Protein AF-A0A6N4PT56-F1 (afdb_monomer_lite)

Organism: NCBI:txid2484968

Foldseek 3Di:
DDDDDPVVVVVVVVVCVVCVCVPPDAAADDPAAKEWAFPDDDQQQKWKAKFDPPDPFDDTFGDPPIPIHGGDPDKAFPVVVVPDDDPDQAKIKIFMAGNVRGTTWTWTDDPPDAIWTWGIWIQGSVRWIWTWIAHPPPRDIGIHGYDSRSYID

Structure (mmCIF, N/CA/C/O backbone):
data_AF-A0A6N4PT56-F1
#
_entry.id   AF-A0A6N4PT56-F1
#
loop_
_atom_site.group_PDB
_atom_site.id
_atom_site.type_symbol
_atom_site.label_atom_id
_atom_site.label_alt_id
_atom_site.label_comp_id
_atom_site.label_asym_id
_atom_site.label_entity_id
_atom_site.label_seq_id
_atom_site.pdbx_PDB_ins_code
_atom_site.Cartn_x
_atom_site.Cartn_y
_atom_site.Cartn_z
_atom_site.occupancy
_atom_site.B_iso_or_equiv
_atom_site.auth_seq_id
_atom_site.auth_comp_id
_atom_site.auth_asym_id
_atom_site.auth_atom_id
_atom_site.pdbx_PDB_model_num
ATOM 1 N N . MET A 1 1 ? 10.675 60.189 3.184 1.00 45.19 1 MET A N 1
ATOM 2 C CA . MET A 1 1 ? 10.847 58.774 2.781 1.00 45.19 1 MET A CA 1
ATOM 3 C C . MET A 1 1 ? 11.187 57.973 4.030 1.00 45.19 1 MET A C 1
ATOM 5 O O . MET A 1 1 ? 12.183 58.285 4.666 1.00 45.19 1 MET A O 1
ATOM 9 N N . LYS A 1 2 ? 10.318 57.052 4.469 1.00 49.38 2 LYS A N 1
ATOM 10 C CA . LYS A 1 2 ? 10.543 56.269 5.697 1.00 49.38 2 LYS A CA 1
ATOM 11 C C . LYS A 1 2 ? 11.514 55.129 5.385 1.00 49.38 2 LYS A C 1
ATOM 13 O O . LYS A 1 2 ? 11.195 54.260 4.583 1.00 49.38 2 LYS A O 1
ATOM 18 N N . SER A 1 3 ? 12.698 55.185 5.992 1.00 54.03 3 SER A N 1
ATOM 19 C CA . SER A 1 3 ? 13.707 54.128 5.930 1.00 54.03 3 SER A CA 1
ATOM 20 C C . SER A 1 3 ? 13.177 52.908 6.683 1.00 54.03 3 SER A C 1
ATOM 22 O O . SER A 1 3 ? 13.016 52.952 7.903 1.00 54.03 3 SER A O 1
ATOM 24 N N . PHE A 1 4 ? 12.827 51.844 5.962 1.00 56.78 4 PHE A N 1
ATOM 25 C CA . PHE A 1 4 ? 12.557 50.557 6.591 1.00 56.78 4 PHE A CA 1
ATOM 26 C C . PHE A 1 4 ? 13.889 49.996 7.097 1.00 56.78 4 PHE A C 1
ATOM 28 O O . PHE A 1 4 ? 14.817 49.784 6.320 1.00 56.78 4 PHE A O 1
ATOM 35 N N . SER A 1 5 ? 13.997 49.800 8.413 1.00 71.81 5 SER A N 1
ATOM 36 C CA . SER A 1 5 ? 15.199 49.259 9.051 1.00 71.81 5 SER A CA 1
ATOM 37 C C . SER A 1 5 ? 15.477 47.844 8.536 1.00 71.81 5 SER A C 1
ATOM 39 O O . SER A 1 5 ? 14.598 46.983 8.615 1.00 71.81 5 SER A O 1
ATOM 41 N N . LEU A 1 6 ? 16.695 47.591 8.041 1.00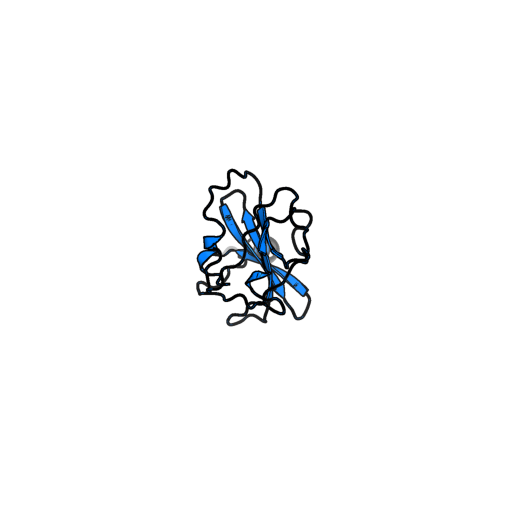 70.88 6 LEU A N 1
ATOM 42 C CA . LEU A 1 6 ? 17.149 46.272 7.573 1.00 70.88 6 LEU A CA 1
ATOM 43 C C . LEU A 1 6 ? 16.865 45.154 8.594 1.00 70.88 6 LEU A C 1
ATOM 45 O O . LEU A 1 6 ? 16.571 44.023 8.210 1.00 70.88 6 LEU A O 1
ATOM 49 N N . SER A 1 7 ? 16.890 45.477 9.891 1.00 72.38 7 SER A N 1
ATOM 50 C CA . SER A 1 7 ? 16.592 44.534 10.973 1.00 72.38 7 SER A CA 1
ATOM 51 C C . SER A 1 7 ? 15.162 43.994 10.922 1.00 72.38 7 SER A C 1
ATOM 53 O O . SER A 1 7 ? 14.935 42.840 11.271 1.00 72.38 7 SER A O 1
ATOM 55 N N . PHE A 1 8 ? 14.194 44.787 10.455 1.00 76.44 8 PHE A N 1
ATOM 56 C CA . PHE A 1 8 ? 12.808 44.335 10.319 1.00 76.44 8 PHE A CA 1
ATOM 57 C C . PHE A 1 8 ? 12.670 43.293 9.201 1.00 76.44 8 PHE A C 1
ATOM 59 O O . PHE A 1 8 ? 12.007 42.276 9.384 1.00 76.44 8 PHE A O 1
ATOM 66 N N . ILE A 1 9 ? 13.363 43.499 8.075 1.00 78.38 9 ILE A N 1
ATOM 67 C CA . ILE A 1 9 ? 13.376 42.554 6.948 1.00 78.38 9 ILE A CA 1
ATOM 68 C C . ILE A 1 9 ? 14.002 41.222 7.379 1.00 78.38 9 ILE A C 1
ATOM 70 O O . ILE A 1 9 ? 13.460 40.162 7.080 1.00 78.38 9 ILE A O 1
ATOM 74 N N . PHE A 1 10 ? 15.100 41.266 8.139 1.00 79.38 10 PHE A N 1
ATOM 75 C CA . PHE A 1 10 ? 15.775 40.065 8.634 1.00 79.38 10 PHE A CA 1
ATOM 76 C C . PHE A 1 10 ? 14.883 39.222 9.560 1.00 79.38 10 PHE A C 1
ATOM 78 O O . PHE A 1 10 ? 14.804 38.003 9.406 1.00 79.38 10 PHE A O 1
ATOM 85 N N . VAL A 1 11 ? 14.153 39.868 10.475 1.00 81.50 11 VAL A N 1
ATOM 86 C CA . VAL A 1 11 ? 13.214 39.186 11.380 1.00 81.50 11 VAL A CA 1
ATOM 87 C C . VAL A 1 11 ? 12.040 38.579 10.608 1.00 81.50 11 VAL A C 1
ATOM 89 O O . VAL A 1 11 ? 11.677 37.432 10.859 1.00 81.50 11 VAL A O 1
ATOM 92 N N . VAL A 1 12 ? 11.486 39.295 9.626 1.00 81.12 12 VAL A N 1
ATOM 93 C CA . VAL A 1 12 ? 10.408 38.769 8.773 1.00 81.12 12 VAL A CA 1
ATOM 94 C C . VAL A 1 12 ? 10.884 37.562 7.959 1.00 81.12 12 VAL A C 1
ATOM 96 O O . VAL A 1 12 ? 10.177 36.561 7.905 1.00 81.12 12 VAL A O 1
ATOM 99 N N . CYS A 1 13 ? 12.094 37.596 7.393 1.00 80.44 13 CYS A N 1
ATOM 100 C CA . CYS A 1 13 ? 12.661 36.458 6.663 1.00 80.44 13 CYS A CA 1
ATOM 101 C C . CYS A 1 13 ? 12.893 35.233 7.559 1.00 80.44 13 CYS A C 1
ATOM 103 O O . CYS A 1 13 ? 12.587 34.120 7.138 1.00 80.44 13 CYS A O 1
ATOM 105 N N . LEU A 1 14 ? 13.380 35.420 8.791 1.00 79.62 14 LEU A N 1
ATOM 106 C CA . LEU A 1 14 ? 13.544 34.336 9.771 1.00 79.62 14 LEU A CA 1
ATOM 107 C C . LEU A 1 14 ? 12.207 33.696 10.153 1.00 79.62 14 LEU A C 1
ATOM 109 O O . LEU A 1 14 ? 12.096 32.473 10.225 1.00 79.62 14 LEU A O 1
ATOM 113 N N . ILE A 1 15 ? 11.182 34.523 10.361 1.00 76.38 15 ILE A N 1
ATOM 114 C CA . ILE A 1 15 ? 9.828 34.059 10.663 1.00 76.38 15 ILE A CA 1
ATOM 115 C C . ILE A 1 15 ? 9.258 33.299 9.456 1.00 76.38 15 ILE A C 1
ATOM 117 O O . ILE A 1 15 ? 8.789 32.178 9.616 1.00 76.38 15 ILE A O 1
ATOM 121 N N . LEU A 1 16 ? 9.375 33.833 8.237 1.00 70.56 16 LEU A N 1
ATOM 122 C CA . LEU A 1 16 ? 8.905 33.160 7.020 1.00 70.56 16 LEU A CA 1
ATOM 123 C C . LEU A 1 16 ? 9.628 31.826 6.767 1.00 70.56 16 LEU A C 1
ATOM 125 O O . LEU A 1 16 ? 8.967 30.843 6.444 1.00 70.56 16 LEU A O 1
ATOM 129 N N . PHE A 1 17 ? 10.946 31.746 6.983 1.00 69.50 17 PHE A N 1
ATOM 130 C CA . PHE A 1 17 ? 11.694 30.484 6.878 1.00 69.50 17 PHE A CA 1
ATOM 131 C C . PHE A 1 17 ? 11.239 29.439 7.902 1.00 69.50 17 PHE A C 1
ATOM 133 O O . PHE A 1 17 ? 11.218 28.249 7.597 1.00 69.50 17 PHE A O 1
ATOM 140 N N . SER A 1 18 ? 10.848 29.883 9.098 1.00 63.78 18 SER A N 1
ATOM 141 C CA . SER A 1 18 ? 10.367 29.011 10.171 1.00 63.78 18 SER A CA 1
ATOM 142 C C . SER A 1 18 ? 8.945 28.482 9.921 1.00 63.78 18 SER A C 1
ATOM 144 O O . SER A 1 18 ? 8.642 27.346 10.282 1.00 63.78 18 SER A O 1
ATOM 146 N N . ILE A 1 19 ? 8.074 29.258 9.256 1.00 62.00 19 ILE A N 1
ATOM 147 C CA . ILE A 1 19 ? 6.671 28.868 9.000 1.00 62.00 19 ILE A CA 1
ATOM 148 C C . ILE A 1 19 ? 6.480 28.186 7.630 1.00 62.00 19 ILE A C 1
ATOM 150 O O . ILE A 1 19 ? 5.560 27.388 7.464 1.00 62.00 19 ILE A O 1
ATOM 154 N N . CYS A 1 20 ? 7.354 28.428 6.646 1.00 55.50 20 CYS A N 1
ATOM 155 C CA . CYS A 1 20 ? 7.299 27.774 5.331 1.00 55.50 20 CYS A CA 1
ATOM 156 C C . CYS A 1 20 ? 7.186 26.233 5.352 1.00 55.50 20 CYS A C 1
ATOM 158 O O . CYS A 1 20 ? 6.423 25.713 4.535 1.00 55.50 20 CYS A O 1
ATOM 160 N N . PRO A 1 21 ? 7.841 25.465 6.252 1.00 56.09 21 PRO A N 1
ATOM 161 C CA . PRO A 1 21 ? 7.666 24.011 6.264 1.00 56.09 21 PRO A CA 1
ATOM 162 C C . PRO A 1 21 ? 6.270 23.560 6.726 1.00 56.09 21 PRO A C 1
ATOM 164 O O . PRO A 1 21 ? 5.903 22.413 6.489 1.00 56.09 21 PRO A O 1
ATOM 167 N N . VAL A 1 22 ? 5.461 24.439 7.333 1.00 52.50 22 VAL A N 1
ATOM 168 C CA . VAL A 1 22 ? 4.087 24.115 7.764 1.00 52.50 22 VAL A CA 1
ATOM 169 C C . VAL A 1 22 ? 3.131 23.995 6.565 1.00 52.50 22 VAL A C 1
ATOM 171 O O . VAL A 1 22 ? 2.100 23.333 6.656 1.00 52.50 22 VAL A O 1
ATOM 174 N N . PHE A 1 23 ? 3.504 24.546 5.405 1.00 46.44 23 PHE A N 1
ATOM 175 C CA . PHE A 1 23 ? 2.810 24.353 4.127 1.00 46.44 23 PHE A CA 1
ATOM 176 C C . PHE A 1 23 ? 3.373 23.173 3.325 1.00 46.44 23 PHE A C 1
ATOM 178 O O . PHE A 1 23 ? 3.346 23.192 2.093 1.00 46.44 23 PHE A O 1
ATOM 185 N N . SER A 1 24 ? 3.907 22.142 3.991 1.00 48.00 24 SER A N 1
ATOM 186 C CA . SER A 1 24 ? 4.314 20.920 3.302 1.00 48.00 24 SER A CA 1
ATOM 187 C C . SER A 1 24 ? 3.116 20.367 2.528 1.00 48.00 24 SER A C 1
ATOM 189 O O . SER A 1 24 ? 2.129 19.925 3.124 1.00 48.00 24 SER A O 1
ATOM 191 N N . ASN A 1 25 ? 3.185 20.407 1.198 1.00 50.84 25 ASN A N 1
ATOM 192 C CA . ASN A 1 25 ? 2.219 19.717 0.362 1.00 50.84 25 ASN A CA 1
ATOM 193 C C . ASN A 1 25 ? 2.253 18.244 0.769 1.00 50.84 25 ASN A C 1
ATOM 195 O O . ASN A 1 25 ? 3.310 17.611 0.726 1.00 50.84 25 ASN A O 1
ATOM 199 N N . PHE A 1 26 ? 1.113 17.707 1.207 1.00 66.56 26 PHE A N 1
ATOM 200 C CA . PHE A 1 26 ? 0.971 16.264 1.356 1.00 66.56 26 PHE A CA 1
ATOM 201 C C . PHE A 1 26 ? 1.384 15.633 0.033 1.00 66.56 26 PHE A C 1
ATOM 203 O O . PHE A 1 26 ? 0.950 16.094 -1.023 1.00 66.56 26 PHE A O 1
ATOM 210 N N . LEU A 1 27 ? 2.227 14.606 0.082 1.00 88.25 27 LEU A N 1
ATOM 211 C CA . LEU A 1 27 ? 2.583 13.882 -1.125 1.00 88.25 27 LEU A CA 1
ATOM 212 C C . LEU A 1 27 ? 1.294 13.308 -1.725 1.00 88.25 27 LEU A C 1
ATOM 214 O O . LEU A 1 27 ? 0.480 12.713 -1.016 1.00 88.25 27 LEU A O 1
ATOM 218 N N . VAL A 1 28 ? 1.076 13.537 -3.016 1.00 92.50 28 VAL A N 1
ATOM 219 C CA . VAL A 1 28 ? -0.083 13.027 -3.754 1.00 92.50 28 VAL A CA 1
ATOM 220 C C . VAL A 1 28 ? 0.442 12.180 -4.897 1.00 92.50 28 VAL A C 1
ATOM 222 O O . VAL A 1 28 ? 1.417 12.547 -5.552 1.00 92.50 28 VAL A O 1
ATOM 225 N N . THR A 1 29 ? -0.158 11.015 -5.102 1.00 94.06 29 THR A N 1
ATOM 226 C CA . THR A 1 29 ? 0.164 10.178 -6.263 1.00 94.06 29 THR A CA 1
ATOM 227 C C . THR A 1 29 ? -0.279 10.851 -7.560 1.00 94.06 29 THR A C 1
ATOM 229 O O . THR A 1 29 ? -1.270 11.585 -7.536 1.00 94.06 29 THR A O 1
ATOM 232 N N . PRO A 1 30 ? 0.374 10.574 -8.699 1.00 93.88 30 PRO A N 1
ATOM 233 C CA . PRO A 1 30 ? -0.067 11.099 -9.988 1.00 93.88 30 PRO A CA 1
ATOM 234 C C . PRO A 1 30 ? -1.500 10.656 -10.332 1.00 93.88 30 PRO A C 1
ATOM 236 O O . PRO A 1 30 ? -1.972 9.600 -9.901 1.00 93.88 30 PRO A O 1
ATOM 239 N N . GLU A 1 31 ? -2.194 11.460 -11.139 1.00 92.94 31 GLU A N 1
ATOM 240 C CA . GLU A 1 31 ? -3.552 11.166 -11.617 1.00 92.94 31 GLU A CA 1
ATOM 241 C C . GLU A 1 31 ? -3.540 10.220 -12.832 1.00 92.94 31 GLU A C 1
ATOM 243 O O . GLU A 1 31 ? -4.079 10.526 -13.889 1.00 92.94 31 GLU A O 1
ATOM 248 N N . GLN A 1 32 ? -2.907 9.059 -12.677 1.00 94.19 32 GLN A N 1
ATOM 249 C CA . GLN A 1 32 ? -2.827 8.004 -13.690 1.00 94.19 32 GLN A CA 1
ATOM 250 C C . GLN A 1 32 ? -2.994 6.627 -13.045 1.00 94.19 32 GLN A C 1
ATOM 252 O O . GLN A 1 32 ? -2.896 6.510 -11.823 1.00 94.19 32 GLN A O 1
ATOM 257 N N . ASN A 1 33 ? -3.169 5.587 -13.861 1.00 96.38 33 ASN A N 1
ATOM 258 C CA . ASN A 1 33 ? -3.177 4.214 -13.365 1.00 96.38 33 ASN A CA 1
ATOM 259 C C . ASN A 1 33 ? -1.772 3.801 -12.902 1.00 96.38 33 ASN A C 1
ATOM 261 O O . ASN A 1 33 ? -0.791 3.929 -13.636 1.00 96.38 33 ASN A O 1
ATOM 265 N N . LEU A 1 34 ? -1.690 3.302 -11.673 1.00 97.00 34 LEU A N 1
ATOM 266 C CA . LEU A 1 34 ? -0.490 2.818 -11.010 1.00 97.00 34 LEU A CA 1
ATOM 267 C C . LEU A 1 34 ? -0.620 1.315 -10.818 1.00 97.00 34 LEU A C 1
ATOM 269 O O . LEU A 1 34 ? -1.461 0.846 -10.054 1.00 97.00 34 LEU A O 1
ATOM 273 N N . ARG A 1 35 ? 0.217 0.559 -11.523 1.00 96.38 35 ARG A N 1
ATOM 274 C CA . ARG A 1 35 ? 0.193 -0.899 -11.476 1.00 96.38 35 ARG A CA 1
ATOM 275 C C . ARG A 1 35 ? 1.084 -1.415 -10.355 1.00 96.38 35 ARG A C 1
ATOM 277 O O . ARG A 1 35 ? 2.258 -1.058 -10.272 1.00 96.38 35 ARG A O 1
ATOM 284 N N . LEU A 1 36 ? 0.516 -2.267 -9.516 1.00 96.25 36 LEU A N 1
ATOM 285 C CA . LEU A 1 36 ? 1.226 -3.023 -8.503 1.00 96.25 36 LEU A CA 1
ATOM 286 C C . LEU A 1 36 ? 1.737 -4.331 -9.105 1.00 96.25 36 LEU A C 1
ATOM 288 O O . LEU A 1 36 ? 0.975 -5.172 -9.573 1.00 96.25 36 LEU A O 1
ATOM 292 N N . GLU A 1 37 ? 3.047 -4.514 -9.067 1.00 94.12 37 GLU A N 1
ATOM 293 C CA . GLU A 1 37 ? 3.707 -5.719 -9.549 1.00 94.12 37 GLU A CA 1
ATOM 294 C C . GLU A 1 37 ? 3.945 -6.680 -8.386 1.00 94.12 37 GLU A C 1
ATOM 296 O O . GLU A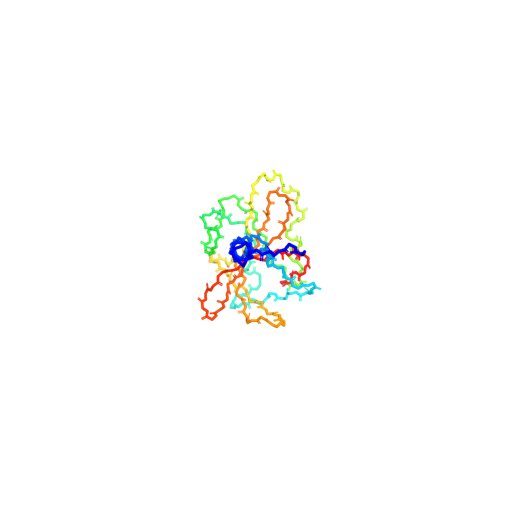 1 37 ? 4.667 -6.380 -7.431 1.00 94.12 37 GLU A O 1
ATOM 301 N N . LEU A 1 38 ? 3.323 -7.853 -8.462 1.00 90.25 38 LEU A N 1
ATOM 302 C CA . LEU A 1 38 ? 3.498 -8.927 -7.493 1.00 90.25 38 LEU A CA 1
ATOM 303 C C . LEU A 1 38 ? 4.802 -9.679 -7.758 1.00 90.25 38 LEU A C 1
ATOM 305 O O . LEU A 1 38 ? 5.113 -10.022 -8.896 1.00 90.25 38 LEU A O 1
ATOM 309 N N . VAL A 1 39 ? 5.547 -9.984 -6.694 1.00 78.00 39 VAL A N 1
ATOM 310 C CA . VAL A 1 39 ? 6.800 -10.742 -6.780 1.00 78.00 39 VAL A CA 1
ATOM 311 C C . VAL A 1 39 ? 6.660 -12.053 -6.008 1.00 78.00 39 VAL A C 1
ATOM 313 O O . VAL A 1 39 ? 6.403 -12.048 -4.806 1.00 78.00 39 VAL A O 1
ATOM 316 N N . GLY A 1 40 ? 6.878 -13.178 -6.692 1.00 71.00 40 GLY A N 1
ATOM 317 C CA . GLY A 1 40 ? 7.156 -14.486 -6.085 1.00 71.00 40 GLY A CA 1
ATOM 318 C C . GLY A 1 40 ? 5.961 -15.411 -5.818 1.00 71.00 40 GLY A C 1
ATOM 319 O O . GLY A 1 40 ? 6.125 -16.617 -5.976 1.00 71.00 40 GLY A O 1
ATOM 320 N N . SER A 1 41 ? 4.785 -14.894 -5.451 1.00 73.94 41 SER A N 1
ATOM 321 C CA . SER A 1 41 ? 3.610 -15.725 -5.116 1.00 73.94 41 SER A CA 1
ATOM 322 C C . SER A 1 41 ? 2.590 -15.792 -6.256 1.00 73.94 41 SER A C 1
ATOM 324 O O . SER A 1 41 ? 2.383 -14.807 -6.966 1.00 73.94 41 SER A O 1
ATOM 326 N N . ALA A 1 42 ? 1.927 -16.942 -6.412 1.00 80.44 42 ALA A N 1
ATOM 327 C CA . ALA A 1 42 ? 0.796 -17.091 -7.327 1.00 80.44 42 ALA A CA 1
ATOM 328 C C . ALA A 1 42 ? -0.404 -16.265 -6.824 1.00 80.44 42 ALA A C 1
ATOM 330 O O . ALA A 1 42 ? -0.657 -16.228 -5.619 1.00 80.44 42 ALA A O 1
ATOM 331 N N . ARG A 1 43 ? -1.108 -15.563 -7.727 1.00 85.50 43 ARG A N 1
ATOM 332 C CA . ARG A 1 43 ? -2.168 -14.589 -7.383 1.00 85.50 43 ARG A CA 1
ATOM 333 C C . ARG A 1 43 ? -3.273 -15.184 -6.503 1.00 85.50 43 ARG A C 1
ATOM 335 O O . ARG A 1 43 ? -3.699 -14.537 -5.554 1.00 85.50 43 ARG A O 1
ATOM 342 N N . ASP A 1 44 ? -3.664 -16.423 -6.776 1.00 83.69 44 ASP A N 1
ATOM 343 C CA . ASP A 1 44 ? -4.685 -17.195 -6.057 1.00 83.69 44 ASP A CA 1
ATOM 344 C C . ASP A 1 44 ? -4.326 -17.476 -4.585 1.00 83.69 44 ASP A C 1
ATOM 346 O O . ASP A 1 44 ? -5.194 -17.747 -3.755 1.00 83.69 44 ASP A O 1
ATOM 350 N N . GLN A 1 45 ? -3.045 -17.372 -4.230 1.00 87.06 45 GLN A N 1
ATOM 351 C CA . GLN A 1 45 ? -2.553 -17.554 -2.863 1.00 87.06 45 GLN A CA 1
ATOM 352 C C . GLN A 1 45 ? -2.400 -16.237 -2.101 1.00 87.06 45 GLN A C 1
ATOM 354 O O . GLN A 1 45 ? -2.055 -16.252 -0.916 1.00 87.06 45 GLN A O 1
ATOM 359 N N . ILE A 1 46 ? -2.634 -15.105 -2.766 1.00 92.38 46 ILE A N 1
ATOM 360 C CA . ILE A 1 46 ? -2.476 -13.777 -2.191 1.00 92.38 46 ILE A CA 1
ATOM 361 C C . ILE A 1 46 ? -3.830 -13.272 -1.724 1.00 92.38 46 ILE A C 1
ATOM 363 O O . ILE A 1 46 ? -4.858 -13.416 -2.388 1.00 92.38 46 ILE A O 1
ATOM 367 N N . ARG A 1 47 ? -3.819 -12.657 -0.548 1.00 92.69 47 ARG A N 1
ATOM 368 C CA . ARG A 1 47 ? -5.001 -12.087 0.081 1.00 92.69 47 ARG A CA 1
ATOM 369 C C . ARG A 1 47 ? -4.745 -10.635 0.419 1.00 92.69 47 ARG A C 1
ATOM 371 O O . ARG A 1 47 ? -3.671 -10.287 0.907 1.00 92.69 47 ARG A O 1
ATOM 378 N N . PHE A 1 48 ? -5.748 -9.804 0.202 1.00 94.00 48 PHE A N 1
ATOM 379 C CA . PHE A 1 48 ? -5.787 -8.439 0.682 1.00 94.00 48 PHE A CA 1
ATOM 380 C C . PHE A 1 48 ? -6.547 -8.411 2.007 1.00 94.00 48 PHE A C 1
ATOM 382 O O . PHE A 1 48 ? -7.728 -8.753 2.077 1.00 94.00 48 PHE A O 1
ATOM 389 N N . CYS A 1 49 ? -5.840 -8.082 3.083 1.00 93.06 49 CYS A N 1
ATOM 390 C CA . CYS A 1 49 ? -6.332 -8.254 4.443 1.00 93.06 49 CYS A CA 1
ATOM 391 C C . CYS A 1 49 ? -6.206 -6.961 5.235 1.00 93.06 49 CYS A C 1
ATOM 393 O O . CYS A 1 49 ? -5.203 -6.249 5.135 1.00 93.06 49 CYS A O 1
ATOM 395 N N . LYS A 1 50 ? -7.190 -6.718 6.102 1.00 91.81 50 LYS A N 1
ATOM 396 C CA . LYS A 1 50 ? -7.117 -5.676 7.123 1.00 91.81 50 LYS A CA 1
ATOM 397 C C . LYS A 1 50 ? -6.022 -6.001 8.151 1.00 91.81 50 LYS A C 1
ATOM 399 O O . LYS A 1 50 ? -5.909 -7.129 8.637 1.00 91.81 50 LYS A O 1
ATOM 404 N N . GLN A 1 51 ? -5.219 -5.000 8.491 1.00 89.62 51 GLN A N 1
ATOM 405 C CA . GLN A 1 51 ? -4.097 -5.110 9.419 1.00 89.62 51 GLN A CA 1
ATOM 406 C C . GLN A 1 51 ? -4.498 -4.703 10.838 1.00 89.62 51 GLN A C 1
ATOM 408 O O . GLN A 1 51 ? -5.373 -3.859 11.041 1.00 89.62 51 GLN A O 1
ATOM 413 N N . LYS A 1 52 ? -3.802 -5.255 11.836 1.00 84.06 52 LYS A N 1
ATOM 414 C CA . LYS A 1 52 ? -3.808 -4.705 13.194 1.00 84.06 52 LYS A CA 1
ATOM 415 C C . LYS A 1 52 ? -2.918 -3.451 13.209 1.00 84.06 52 LYS A C 1
ATOM 417 O O . LYS A 1 52 ? -1.739 -3.584 12.877 1.00 84.06 52 LYS A O 1
ATOM 422 N N . PRO A 1 53 ? -3.416 -2.267 13.602 1.00 76.12 53 PRO A N 1
ATOM 423 C CA . PRO A 1 53 ? -2.667 -1.011 13.505 1.00 76.12 53 PRO A CA 1
ATOM 424 C C . PRO A 1 53 ? -1.629 -0.882 14.637 1.00 76.12 53 PRO A C 1
ATOM 426 O O . PRO A 1 53 ? -1.757 -0.047 15.527 1.00 76.12 53 PRO A O 1
ATOM 429 N N . LEU A 1 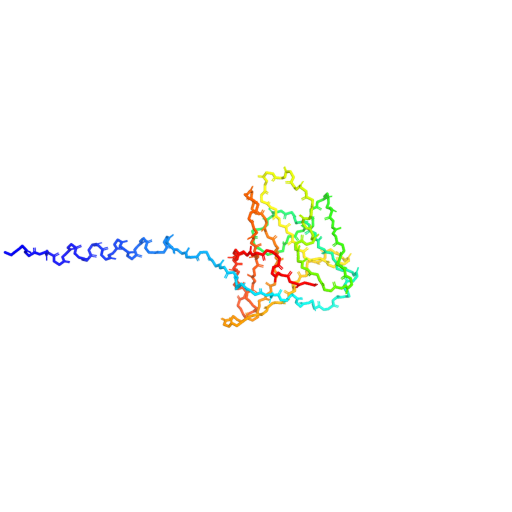54 ? -0.617 -1.757 14.653 1.00 81.06 54 LEU A N 1
ATOM 430 C CA . LEU A 1 54 ? 0.465 -1.727 15.646 1.00 81.06 54 LEU A CA 1
ATOM 431 C C . LEU A 1 54 ? 1.545 -0.711 15.270 1.00 81.06 54 LEU A C 1
ATOM 433 O O . LEU A 1 54 ? 2.047 0.010 16.128 1.00 81.06 54 LEU A O 1
ATOM 437 N N . GLN A 1 55 ? 1.913 -0.674 13.991 1.00 79.75 55 GLN A N 1
ATOM 438 C CA . GLN A 1 55 ? 2.891 0.251 13.438 1.00 79.75 55 GLN A CA 1
ATOM 439 C C . GLN A 1 55 ? 2.209 1.181 12.444 1.00 79.75 55 GLN A C 1
ATOM 441 O O . GLN A 1 55 ? 1.358 0.741 11.671 1.00 79.75 55 GLN A O 1
ATOM 446 N N . VAL A 1 56 ? 2.623 2.453 12.443 1.00 76.56 56 VAL A N 1
ATOM 447 C CA . VAL A 1 56 ? 2.206 3.393 11.399 1.00 76.56 56 VAL A CA 1
ATOM 448 C C . VAL A 1 56 ? 2.751 2.898 10.072 1.00 76.56 56 VAL A C 1
ATOM 450 O O . VAL A 1 56 ? 1.950 2.563 9.225 1.00 76.56 56 VAL A O 1
ATOM 453 N N . PHE A 1 57 ? 4.072 2.771 9.926 1.00 79.56 57 PHE A N 1
ATOM 454 C CA . PHE A 1 57 ? 4.719 2.205 8.741 1.00 79.56 57 PHE A CA 1
ATOM 455 C C . PHE A 1 57 ? 5.351 0.852 9.059 1.00 79.56 57 PHE A C 1
ATOM 457 O O . PHE A 1 57 ? 5.947 0.690 10.124 1.00 79.56 57 PHE A O 1
ATOM 464 N N . GLY A 1 58 ? 5.312 -0.077 8.103 1.00 77.75 58 GLY A N 1
ATOM 465 C CA . GLY A 1 58 ? 6.085 -1.314 8.163 1.00 77.75 58 GLY A CA 1
ATOM 466 C C . GLY A 1 58 ? 5.226 -2.572 8.167 1.00 77.75 58 GLY A C 1
ATOM 467 O O . GLY A 1 58 ? 4.261 -2.687 7.409 1.00 77.75 58 GLY A O 1
ATOM 468 N N . ARG A 1 59 ? 5.645 -3.556 8.969 1.00 84.81 59 ARG A N 1
ATOM 469 C CA . ARG A 1 59 ? 5.041 -4.890 8.983 1.00 84.81 59 ARG A CA 1
ATOM 470 C C . ARG A 1 59 ? 4.022 -5.003 10.095 1.00 84.81 59 ARG A C 1
ATOM 472 O O . ARG A 1 59 ? 4.390 -5.054 11.265 1.00 84.81 59 ARG A O 1
ATOM 479 N N . ASN A 1 60 ? 2.761 -5.140 9.716 1.00 88.00 60 ASN A N 1
ATOM 480 C CA . ASN A 1 60 ? 1.684 -5.408 10.655 1.00 88.00 60 ASN A CA 1
ATOM 481 C C . ASN A 1 60 ? 1.168 -6.840 10.472 1.00 88.00 60 ASN A C 1
ATOM 483 O O . ASN A 1 60 ? 1.238 -7.419 9.387 1.00 88.00 60 ASN A O 1
ATOM 487 N N . GLN A 1 61 ? 0.653 -7.430 11.548 1.00 87.38 61 GLN A N 1
ATOM 488 C CA . GLN A 1 61 ? -0.033 -8.721 11.482 1.00 87.38 61 GLN A CA 1
ATOM 489 C C . GLN A 1 61 ? -1.461 -8.536 10.955 1.00 87.38 61 GLN A C 1
ATOM 491 O O . GLN A 1 61 ? -2.057 -7.466 11.115 1.00 87.38 61 GLN A O 1
ATOM 496 N N . ILE A 1 62 ? -2.017 -9.595 10.364 1.00 89.81 62 ILE A N 1
ATOM 497 C CA . ILE A 1 62 ? -3.441 -9.664 10.017 1.00 89.81 62 ILE A CA 1
ATOM 498 C C . ILE A 1 62 ? -4.249 -9.523 11.316 1.00 89.81 62 ILE A C 1
ATOM 500 O O . ILE A 1 62 ? -3.899 -10.127 12.334 1.00 89.81 62 ILE A O 1
ATOM 504 N N . ALA A 1 63 ? -5.294 -8.692 11.321 1.00 84.25 63 ALA A N 1
ATOM 505 C CA . ALA A 1 63 ? -6.121 -8.542 12.516 1.00 84.25 63 ALA A CA 1
ATOM 506 C C . ALA A 1 63 ? -6.889 -9.853 12.859 1.00 84.25 63 ALA A C 1
ATOM 508 O O . ALA A 1 63 ? -7.098 -10.702 11.993 1.00 84.25 63 ALA A O 1
ATOM 509 N N . PRO A 1 64 ? -7.321 -10.059 14.118 1.00 70.19 64 PRO A N 1
ATOM 510 C CA . PRO A 1 64 ? -7.899 -11.339 14.557 1.00 70.19 64 PRO A CA 1
ATOM 511 C C . PRO A 1 64 ? -9.288 -11.679 13.983 1.00 70.19 64 PRO A C 1
ATOM 513 O O . PRO A 1 64 ? -9.726 -12.815 14.114 1.00 70.19 64 PRO A O 1
ATOM 516 N N . SER A 1 65 ? -9.994 -10.717 13.380 1.00 64.56 65 SER A N 1
ATOM 517 C CA . SER A 1 65 ? -11.398 -10.844 12.948 1.00 64.56 65 SER A CA 1
ATOM 518 C C . SER A 1 65 ? -11.598 -10.725 11.426 1.00 64.56 65 SER A C 1
ATOM 520 O O . SER A 1 65 ? -12.643 -10.263 10.980 1.00 64.56 65 SER A O 1
ATOM 522 N N . VAL A 1 66 ? -10.581 -11.029 10.614 1.00 65.88 66 VAL A N 1
ATOM 523 C CA . VAL A 1 66 ? -10.449 -10.408 9.282 1.00 65.88 66 VAL A CA 1
ATOM 524 C C . VAL A 1 66 ? -11.209 -11.106 8.153 1.00 65.88 66 VAL A C 1
ATOM 526 O O . VAL A 1 66 ? -10.915 -12.239 7.777 1.00 65.88 66 VAL A O 1
ATOM 529 N N . THR A 1 67 ? -12.083 -10.316 7.525 1.00 76.19 67 THR A N 1
ATOM 530 C CA . THR A 1 67 ? -12.462 -10.351 6.108 1.00 76.19 67 THR A CA 1
ATOM 531 C C . THR A 1 67 ? -11.225 -10.113 5.233 1.00 76.19 67 THR A C 1
ATOM 533 O O . THR A 1 67 ? -10.886 -8.990 4.862 1.00 76.19 67 THR A O 1
ATOM 536 N N . CYS A 1 68 ? -10.481 -11.180 4.951 1.00 88.44 68 CYS A N 1
ATOM 537 C CA . CYS A 1 68 ? -9.473 -11.183 3.894 1.00 88.44 68 CYS A CA 1
ATOM 538 C C . CYS A 1 68 ? -10.179 -11.464 2.570 1.00 88.44 68 CYS A C 1
ATOM 540 O O . CYS A 1 68 ? -10.989 -12.386 2.494 1.00 88.44 68 CYS A O 1
ATOM 542 N N . GLN A 1 69 ? -9.830 -10.723 1.527 1.00 91.00 69 GLN A N 1
ATOM 543 C CA . GLN A 1 69 ? -10.330 -10.971 0.178 1.00 91.00 69 GLN A CA 1
ATOM 544 C C . GLN A 1 69 ? -9.205 -11.568 -0.666 1.00 91.00 69 GLN A C 1
ATOM 546 O O . GLN A 1 69 ? -8.077 -11.076 -0.634 1.00 91.00 69 GLN A O 1
ATOM 551 N N . PHE A 1 70 ? -9.482 -12.657 -1.379 1.00 90.62 70 PHE A N 1
ATOM 552 C CA . PHE A 1 70 ? -8.524 -13.226 -2.325 1.00 90.62 70 PHE A CA 1
ATOM 553 C C . PHE A 1 70 ? -8.358 -12.294 -3.522 1.00 90.62 70 PHE A C 1
ATOM 555 O O . PHE A 1 70 ? -9.312 -11.627 -3.926 1.00 90.62 70 PHE A O 1
ATOM 562 N N . LEU A 1 71 ? -7.149 -12.242 -4.082 1.00 91.44 71 LEU A N 1
ATOM 563 C CA . LEU A 1 71 ? -6.926 -11.483 -5.307 1.00 91.44 71 LEU A CA 1
ATOM 564 C C . LEU A 1 71 ? -7.639 -12.175 -6.477 1.00 91.44 71 LEU A C 1
ATOM 566 O O . LEU A 1 71 ? -7.467 -13.385 -6.649 1.00 91.44 71 LEU A O 1
ATOM 570 N N . PRO A 1 72 ? -8.410 -11.435 -7.292 1.00 87.81 72 PRO A N 1
ATOM 571 C CA . PRO A 1 72 ? -8.968 -11.970 -8.526 1.00 87.81 72 PRO A CA 1
ATOM 572 C C . PRO A 1 72 ? -7.867 -12.426 -9.493 1.00 87.81 72 PRO A C 1
ATOM 574 O O . PRO A 1 72 ? -6.742 -11.925 -9.471 1.00 87.81 72 PRO A O 1
ATOM 577 N N . GLU A 1 73 ? -8.199 -13.365 -10.380 1.00 85.12 73 GLU A N 1
ATOM 578 C CA . GLU A 1 73 ? -7.274 -13.806 -11.435 1.00 85.12 73 GLU A CA 1
ATOM 579 C C . GLU A 1 73 ? -7.013 -12.708 -12.478 1.00 85.12 73 GLU A C 1
ATOM 581 O O . GLU A 1 73 ? -5.944 -12.660 -13.090 1.00 85.12 73 GLU A O 1
ATOM 586 N N . VAL A 1 74 ? -7.995 -11.825 -12.668 1.00 88.19 74 VAL A N 1
ATOM 587 C CA . VAL A 1 74 ? -7.931 -10.687 -13.585 1.00 88.19 74 VAL A CA 1
ATOM 588 C C . VAL A 1 74 ? -7.407 -9.444 -12.878 1.00 88.19 74 VAL A C 1
ATOM 590 O O . VAL A 1 74 ? -7.595 -9.276 -11.676 1.00 88.19 74 VAL A O 1
ATOM 593 N N . GLU A 1 75 ? -6.774 -8.560 -13.645 1.00 90.19 75 GLU A N 1
ATOM 594 C CA . GLU A 1 75 ? -6.347 -7.261 -13.132 1.00 90.19 75 GLU A CA 1
ATOM 595 C C . GLU A 1 75 ? -7.568 -6.423 -12.737 1.00 90.19 75 GLU A C 1
ATOM 597 O O . GLU A 1 75 ? -8.492 -6.239 -13.535 1.00 90.19 75 GLU A O 1
ATOM 602 N N . VAL A 1 76 ? -7.566 -5.919 -11.506 1.00 93.44 76 VAL A N 1
ATOM 603 C CA . VAL A 1 76 ? -8.651 -5.105 -10.948 1.00 93.44 76 VAL A CA 1
ATOM 604 C C . VAL A 1 76 ? -8.096 -3.862 -10.278 1.00 93.44 76 VAL A C 1
ATOM 606 O O . VAL A 1 76 ? -6.930 -3.802 -9.888 1.00 93.44 76 VAL A O 1
ATOM 609 N N . SER A 1 77 ? -8.950 -2.856 -10.124 1.00 94.81 77 SER A N 1
ATOM 610 C CA . SER A 1 77 ? -8.614 -1.714 -9.288 1.00 94.81 77 SER A CA 1
ATOM 611 C C . SER A 1 77 ? -8.817 -2.044 -7.807 1.00 94.81 77 SER A C 1
ATOM 613 O O . SER A 1 77 ? -9.667 -2.861 -7.440 1.00 94.81 77 SER A O 1
ATOM 615 N N . LEU A 1 78 ? -8.014 -1.427 -6.937 1.00 94.94 78 LEU A N 1
ATOM 616 C CA . LEU A 1 78 ? -8.070 -1.676 -5.498 1.00 94.94 78 LEU A CA 1
ATOM 617 C C . LEU A 1 78 ? -9.388 -1.230 -4.864 1.00 94.94 78 LEU A C 1
ATOM 619 O O . LEU A 1 78 ? -9.732 -1.727 -3.796 1.00 94.94 78 LEU A O 1
ATOM 623 N N . ASP A 1 79 ? -10.131 -0.319 -5.492 1.00 93.19 79 ASP A N 1
ATOM 624 C CA . ASP A 1 79 ? -11.449 0.113 -5.018 1.00 93.19 79 ASP A CA 1
ATOM 625 C C . ASP A 1 79 ? -12.452 -1.052 -4.888 1.00 93.19 79 ASP A C 1
ATOM 627 O O . ASP A 1 79 ? -13.296 -1.029 -3.990 1.00 93.19 79 ASP A O 1
ATOM 631 N N . HIS A 1 80 ? -12.293 -2.111 -5.691 1.00 91.62 80 HIS A N 1
ATOM 632 C CA . HIS A 1 80 ? -13.111 -3.324 -5.640 1.00 91.62 80 HIS A CA 1
ATOM 633 C C . HIS A 1 80 ? -13.101 -4.012 -4.265 1.00 91.62 80 HIS A C 1
ATOM 635 O O . HIS A 1 80 ? -14.087 -4.633 -3.878 1.00 91.62 80 HIS A O 1
ATOM 641 N N . PHE A 1 81 ? -12.031 -3.853 -3.483 1.00 90.69 81 PHE A N 1
ATOM 642 C CA . PHE A 1 81 ? -11.939 -4.444 -2.146 1.00 90.69 81 PHE A CA 1
ATOM 643 C C . PHE A 1 81 ? -12.664 -3.629 -1.060 1.00 90.69 81 PHE A C 1
ATOM 645 O O . PHE A 1 81 ? -12.726 -4.063 0.091 1.00 90.69 81 PHE A O 1
ATOM 652 N N . PHE A 1 82 ? -13.214 -2.455 -1.392 1.00 87.94 82 PHE A N 1
ATOM 653 C CA . PHE A 1 82 ? -13.807 -1.511 -0.435 1.00 87.94 82 PHE A CA 1
ATOM 654 C C . PHE A 1 82 ? -15.307 -1.263 -0.668 1.00 87.94 82 PHE A C 1
ATOM 656 O O . PHE A 1 82 ? -15.811 -0.201 -0.305 1.00 87.94 82 PHE A O 1
ATOM 663 N N . MET A 1 83 ? -16.026 -2.216 -1.272 1.00 72.56 83 MET A N 1
ATOM 664 C CA . MET A 1 83 ? -17.453 -2.053 -1.603 1.00 72.56 83 MET A CA 1
ATOM 665 C C . MET A 1 83 ? -18.393 -2.078 -0.385 1.00 72.56 83 MET A C 1
ATOM 667 O O . MET A 1 83 ? -19.543 -1.661 -0.497 1.00 72.56 83 MET A O 1
ATOM 671 N N . GLU A 1 84 ? -17.927 -2.545 0.773 1.00 66.75 84 GLU A N 1
ATOM 672 C CA . GLU A 1 84 ? -18.724 -2.580 2.002 1.00 66.75 84 GLU A CA 1
ATOM 673 C C . GLU A 1 84 ? -18.726 -1.220 2.723 1.00 66.75 84 GLU A C 1
ATOM 675 O O . GLU A 1 84 ? -17.692 -0.554 2.860 1.00 66.75 84 GLU A O 1
ATOM 680 N N . GLU A 1 85 ? -19.890 -0.818 3.248 1.00 61.16 85 GLU A N 1
ATOM 681 C CA . GLU A 1 85 ? -19.992 0.315 4.169 1.00 61.16 85 GLU A CA 1
ATOM 682 C C . GLU A 1 85 ? -19.264 -0.015 5.475 1.00 61.16 85 GLU A C 1
ATOM 684 O O . GLU A 1 85 ? -19.803 -0.628 6.394 1.00 61.16 85 GLU A O 1
ATOM 689 N N . LEU A 1 86 ? -18.003 0.401 5.568 1.00 63.38 86 LEU A N 1
ATOM 690 C CA . LEU A 1 86 ? -17.260 0.301 6.818 1.00 63.38 86 LEU A CA 1
ATOM 691 C C . LEU A 1 86 ? -17.868 1.287 7.823 1.00 63.38 86 LEU A C 1
ATOM 693 O O . LEU A 1 86 ? -17.691 2.499 7.702 1.00 63.38 86 LEU A O 1
ATOM 697 N N . THR A 1 87 ? -18.527 0.759 8.851 1.00 61.19 87 THR A N 1
ATOM 698 C CA . THR A 1 87 ? -19.064 1.504 10.006 1.00 61.19 87 THR A CA 1
ATOM 699 C C . THR A 1 87 ? -17.968 1.989 10.965 1.00 61.19 87 THR A C 1
ATOM 701 O O . THR A 1 87 ? -18.227 2.328 12.120 1.00 61.19 87 THR A O 1
ATOM 704 N N . GLU A 1 88 ? -16.713 1.949 10.528 1.00 63.06 88 GLU A N 1
ATOM 705 C CA . GLU A 1 88 ? -15.544 2.071 11.382 1.00 63.06 88 GLU A CA 1
ATOM 706 C C . GLU A 1 88 ? -15.195 3.541 11.611 1.00 63.06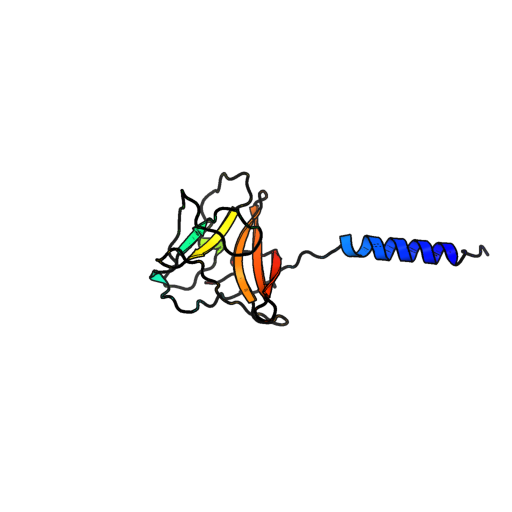 88 GLU A C 1
ATOM 708 O O . GLU A 1 88 ? -14.929 4.305 10.685 1.00 63.06 88 GLU A O 1
ATOM 713 N N . THR A 1 89 ? -15.167 3.937 12.881 1.00 66.25 89 THR A N 1
ATOM 714 C CA . THR A 1 89 ? -14.812 5.292 13.334 1.00 66.25 89 THR A CA 1
ATOM 715 C C . THR A 1 89 ? -13.297 5.499 13.456 1.00 66.25 89 THR A C 1
ATOM 717 O O . THR A 1 89 ? -12.831 6.554 13.906 1.00 66.25 89 THR A O 1
ATOM 720 N N . GLU A 1 90 ? -12.512 4.500 13.054 1.00 78.00 90 GLU A N 1
ATOM 721 C CA . GLU A 1 90 ? -11.063 4.440 13.209 1.00 78.00 90 GLU A CA 1
ATOM 722 C C . GLU A 1 90 ? -10.334 4.396 11.866 1.00 78.00 90 GLU A C 1
ATOM 724 O O . GLU A 1 90 ? -10.885 4.015 10.834 1.00 78.00 90 GLU A O 1
ATOM 729 N N . GLU A 1 91 ? -9.072 4.828 11.884 1.00 85.25 91 GLU A N 1
ATOM 730 C CA . GLU A 1 91 ? -8.197 4.645 10.733 1.00 85.25 91 GLU A CA 1
ATOM 731 C C . GLU A 1 91 ? -7.920 3.155 10.554 1.00 85.25 91 GLU A C 1
ATOM 733 O O . GLU A 1 91 ? -7.565 2.462 11.507 1.00 85.25 91 GLU A O 1
ATOM 738 N N . THR A 1 92 ? -8.061 2.680 9.323 1.00 88.75 92 THR A N 1
ATOM 739 C CA . THR A 1 92 ? -7.863 1.273 9.000 1.00 88.75 92 THR A CA 1
ATOM 740 C C . THR A 1 92 ? -6.801 1.118 7.929 1.00 88.75 92 THR A C 1
ATOM 742 O O . THR A 1 92 ? -6.671 1.960 7.040 1.00 88.75 92 THR A O 1
ATOM 745 N N . GLN A 1 93 ? -6.033 0.035 8.026 1.00 91.88 93 GLN A N 1
ATOM 746 C CA . GLN A 1 93 ? -4.975 -0.296 7.084 1.00 91.88 93 GLN A CA 1
ATOM 747 C C . GLN A 1 93 ? -5.208 -1.675 6.472 1.00 91.88 93 GLN A C 1
ATOM 749 O O . GLN A 1 93 ? -5.684 -2.583 7.156 1.00 91.88 93 GLN A O 1
ATOM 754 N N . TRP A 1 94 ? -4.839 -1.840 5.206 1.00 93.94 94 TRP A N 1
ATOM 755 C CA . TRP A 1 94 ? -4.901 -3.106 4.482 1.00 93.94 94 TRP A CA 1
ATOM 756 C C . TRP A 1 94 ? -3.602 -3.355 3.734 1.00 93.94 94 TRP A C 1
ATOM 758 O O . TRP A 1 94 ? -3.000 -2.429 3.195 1.00 93.94 94 TRP A O 1
ATOM 768 N N . ALA A 1 95 ? -3.182 -4.610 3.665 1.00 95.00 95 ALA A N 1
ATOM 769 C CA . ALA A 1 95 ? -2.001 -5.008 2.914 1.00 95.00 95 ALA A CA 1
ATOM 770 C C . ALA A 1 95 ? -2.178 -6.395 2.301 1.00 95.00 95 ALA A C 1
ATOM 772 O O . ALA A 1 95 ? -3.140 -7.110 2.588 1.00 95.00 95 ALA A O 1
ATOM 773 N N . PHE A 1 96 ? -1.221 -6.764 1.457 1.00 94.50 96 PHE A N 1
ATOM 774 C CA . PHE A 1 96 ? -1.171 -8.070 0.820 1.00 94.50 96 PHE A CA 1
ATOM 775 C C . PHE A 1 96 ? -0.442 -9.071 1.703 1.00 94.50 96 PHE A C 1
ATOM 777 O O . PHE A 1 96 ? 0.600 -8.757 2.277 1.00 94.50 96 PHE A O 1
ATOM 784 N N . TYR A 1 97 ? -0.968 -10.285 1.774 1.00 93.56 97 TYR A N 1
ATOM 785 C CA . TYR A 1 97 ? -0.390 -11.396 2.514 1.00 93.56 97 TYR A CA 1
ATOM 786 C C . TYR A 1 97 ? -0.423 -12.658 1.662 1.00 93.56 97 TYR A C 1
ATOM 788 O O . TYR A 1 97 ? -1.355 -12.856 0.884 1.00 93.56 97 TYR A O 1
ATOM 796 N N . ASP A 1 98 ? 0.583 -13.512 1.817 1.00 92.06 98 ASP A N 1
ATOM 797 C CA . ASP A 1 98 ? 0.548 -14.859 1.252 1.00 92.06 98 ASP A CA 1
ATOM 798 C C . ASP A 1 98 ? -0.269 -15.830 2.123 1.00 92.06 98 ASP A C 1
ATOM 800 O O . ASP A 1 98 ? -0.782 -15.488 3.195 1.00 92.06 98 ASP A O 1
ATOM 804 N N . SER A 1 99 ? -0.365 -17.078 1.668 1.00 88.62 99 SER A N 1
ATOM 805 C CA . SER A 1 99 ? -1.071 -18.162 2.354 1.00 88.62 99 SER A CA 1
ATOM 806 C C . SER A 1 99 ? -0.498 -18.508 3.735 1.00 88.62 99 SER A C 1
ATOM 808 O O . SER A 1 99 ? -1.222 -19.068 4.558 1.00 88.62 99 SER A O 1
ATOM 810 N N . SER A 1 100 ? 0.760 -18.144 4.015 1.00 88.81 100 SER A N 1
ATOM 811 C CA . SER A 1 100 ? 1.410 -18.321 5.320 1.00 88.81 100 SER A CA 1
ATOM 812 C C . SER A 1 100 ? 1.154 -17.161 6.290 1.00 88.81 100 SER A C 1
ATOM 814 O O . SER A 1 100 ? 1.554 -17.225 7.452 1.00 88.81 100 SER A O 1
ATOM 816 N N . GLY A 1 101 ? 0.487 -16.095 5.833 1.00 88.56 101 GLY A N 1
ATOM 817 C CA . GLY A 1 101 ? 0.261 -14.884 6.618 1.00 88.56 101 GLY A CA 1
ATOM 818 C C . GLY A 1 101 ? 1.466 -13.942 6.649 1.00 88.56 101 GLY A C 1
ATOM 819 O O . GLY A 1 101 ? 1.509 -13.021 7.469 1.00 88.56 101 GLY A O 1
ATOM 820 N N . LYS A 1 102 ? 2.448 -14.130 5.761 1.00 91.00 102 LYS A N 1
ATOM 821 C CA . LYS A 1 102 ? 3.565 -13.198 5.598 1.00 91.00 102 LYS A CA 1
ATOM 822 C C . LYS A 1 102 ? 3.134 -12.044 4.696 1.00 91.00 102 LYS A C 1
ATOM 824 O O . LYS A 1 102 ? 2.602 -12.257 3.610 1.00 91.00 102 LYS A O 1
ATOM 829 N N . GLN A 1 103 ? 3.391 -10.815 5.143 1.00 92.38 103 GLN A N 1
ATOM 830 C CA . GLN A 1 103 ? 3.096 -9.616 4.358 1.00 92.38 103 GLN A CA 1
ATOM 831 C C . GLN A 1 103 ? 3.975 -9.559 3.105 1.00 92.38 103 GLN A C 1
ATOM 833 O O . GLN A 1 103 ? 5.195 -9.755 3.168 1.00 92.38 103 GLN A O 1
ATOM 838 N N . LEU A 1 104 ? 3.336 -9.264 1.982 1.00 93.44 104 LEU A N 1
ATOM 839 C CA . LEU A 1 104 ? 3.946 -9.060 0.680 1.00 93.44 104 LEU A CA 1
ATOM 840 C C . LEU A 1 104 ? 4.049 -7.565 0.384 1.00 93.44 104 LEU A C 1
ATOM 842 O O . LEU A 1 104 ? 3.226 -6.767 0.832 1.00 93.44 104 LEU A O 1
ATOM 846 N N . PHE A 1 105 ? 5.056 -7.207 -0.408 1.00 94.56 105 PHE A N 1
ATOM 847 C CA . PHE A 1 105 ? 5.327 -5.830 -0.808 1.00 94.56 105 PHE A CA 1
ATOM 848 C C . PHE A 1 105 ? 5.364 -5.744 -2.333 1.00 94.56 105 PHE A C 1
ATOM 850 O O . PHE A 1 105 ? 6.447 -5.857 -2.915 1.00 94.56 105 PHE A O 1
ATOM 857 N N . PRO A 1 106 ? 4.198 -5.603 -2.992 1.00 95.44 106 PRO A N 1
ATOM 858 C CA . PRO A 1 106 ? 4.151 -5.360 -4.426 1.00 95.44 106 PRO A CA 1
ATOM 859 C C . PRO A 1 106 ? 4.949 -4.111 -4.780 1.00 95.44 106 PRO A C 1
ATOM 861 O O . PRO A 1 106 ? 5.137 -3.223 -3.948 1.00 95.44 106 PRO A O 1
ATOM 864 N N . THR A 1 107 ? 5.421 -4.019 -6.013 1.00 96.12 107 THR A N 1
ATOM 865 C CA . THR A 1 107 ? 6.280 -2.912 -6.424 1.00 96.12 107 THR A CA 1
ATOM 866 C C . THR A 1 107 ? 5.550 -2.003 -7.388 1.00 96.12 107 THR A C 1
ATOM 868 O O . THR A 1 107 ? 4.779 -2.470 -8.215 1.00 96.12 107 THR A O 1
ATOM 871 N N . VAL A 1 108 ? 5.774 -0.701 -7.271 1.00 96.62 108 VAL A N 1
ATOM 872 C CA . VAL A 1 108 ? 5.145 0.308 -8.124 1.00 96.62 108 VAL A CA 1
ATOM 873 C C . VAL A 1 108 ? 6.207 1.269 -8.632 1.00 96.62 108 VAL A C 1
ATOM 875 O O . VAL A 1 108 ? 7.168 1.587 -7.925 1.00 96.62 108 VAL A O 1
ATOM 878 N N . SER A 1 109 ? 6.044 1.727 -9.867 1.00 94.94 109 SER A N 1
ATOM 879 C CA . SER A 1 109 ? 6.883 2.756 -10.466 1.00 94.94 109 SER A CA 1
ATOM 880 C C . SER A 1 109 ? 6.025 3.742 -11.253 1.00 94.94 109 SER A C 1
ATOM 882 O O . SER A 1 109 ? 4.951 3.400 -11.748 1.00 94.94 109 SER A O 1
ATOM 884 N N . TRP A 1 110 ? 6.480 4.988 -11.324 1.00 94.56 110 TRP A N 1
ATOM 885 C CA . TRP A 1 110 ? 5.927 6.014 -12.201 1.00 94.56 110 TRP A CA 1
ATOM 886 C C . TRP A 1 110 ? 7.000 7.058 -12.501 1.00 94.56 110 TRP A C 1
ATOM 888 O O . TRP A 1 110 ? 8.073 7.066 -11.894 1.00 94.56 110 TRP A O 1
ATOM 898 N N . GLU A 1 111 ? 6.718 7.930 -13.464 1.00 92.06 111 GLU A N 1
ATOM 899 C CA . GLU A 1 111 ? 7.675 8.922 -13.939 1.00 92.06 111 GLU A CA 1
ATOM 900 C C . GLU A 1 111 ? 8.170 9.841 -12.809 1.00 92.06 111 GLU A C 1
ATOM 902 O O . GLU A 1 111 ? 7.396 10.350 -11.996 1.00 92.06 111 GLU A O 1
ATOM 907 N N . GLY A 1 112 ? 9.488 10.042 -12.750 1.00 88.38 112 GLY A N 1
ATOM 908 C CA . GLY A 1 112 ? 10.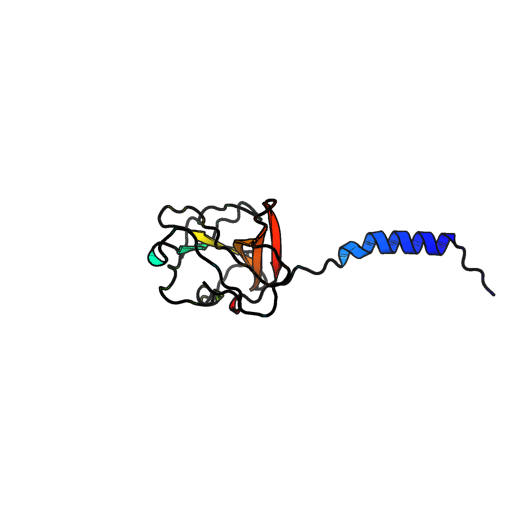123 10.910 -11.758 1.00 88.38 112 GLY A CA 1
ATOM 909 C C . GLY A 1 112 ? 10.265 10.309 -10.354 1.00 88.38 112 GLY A C 1
ATOM 910 O O . GLY A 1 112 ? 10.716 11.016 -9.454 1.00 88.38 112 GLY A O 1
ATOM 911 N N . GLN A 1 113 ? 9.919 9.034 -10.143 1.00 89.25 113 GLN A N 1
ATOM 912 C CA . GLN A 1 113 ? 10.171 8.323 -8.885 1.00 89.25 113 GLN A CA 1
ATOM 913 C C . GLN A 1 113 ? 10.971 7.037 -9.116 1.00 89.25 113 GLN A C 1
ATOM 915 O O . GLN A 1 113 ? 10.756 6.310 -10.083 1.00 89.25 113 GLN A O 1
ATOM 920 N N . GLU A 1 114 ? 11.896 6.737 -8.201 1.00 92.19 114 GLU A N 1
ATOM 921 C CA . GLU A 1 114 ? 12.519 5.410 -8.139 1.00 92.19 114 GLU A CA 1
ATOM 922 C C . GLU A 1 114 ? 11.457 4.351 -7.771 1.00 92.19 114 GLU A C 1
ATOM 924 O O . GLU A 1 114 ? 10.481 4.689 -7.098 1.00 92.19 114 GLU A O 1
ATOM 929 N N . PRO A 1 115 ? 11.631 3.067 -8.142 1.00 94.00 115 PRO A N 1
ATOM 930 C CA . PRO A 1 115 ? 10.688 2.017 -7.771 1.00 94.00 115 PRO A CA 1
ATOM 931 C C . PRO A 1 115 ? 10.459 1.942 -6.257 1.00 94.00 115 PRO A C 1
ATOM 933 O O . PRO A 1 115 ? 11.405 1.884 -5.459 1.00 94.00 115 PRO A O 1
ATOM 936 N N . LEU A 1 116 ? 9.189 1.885 -5.869 1.00 96.44 116 LEU A N 1
ATOM 937 C CA . LEU A 1 116 ? 8.753 1.853 -4.479 1.00 96.44 116 LEU A CA 1
ATOM 938 C C . LEU A 1 116 ? 8.134 0.493 -4.151 1.00 96.44 116 LEU A C 1
ATOM 940 O O . LEU A 1 116 ? 7.522 -0.159 -4.997 1.00 96.44 116 LEU A O 1
ATOM 944 N N . ASN A 1 117 ? 8.283 0.076 -2.901 1.00 96.12 117 ASN A N 1
ATOM 945 C CA . ASN A 1 117 ? 7.526 -1.018 -2.317 1.00 96.12 117 ASN A CA 1
ATOM 946 C C . ASN A 1 117 ? 6.201 -0.473 -1.792 1.00 96.12 117 ASN A C 1
ATOM 948 O O . ASN A 1 117 ? 6.179 0.493 -1.027 1.00 96.12 117 ASN A O 1
ATOM 952 N N . PHE A 1 118 ? 5.113 -1.122 -2.169 1.00 96.12 118 PHE A N 1
ATOM 953 C CA . PHE A 1 118 ? 3.791 -0.890 -1.630 1.00 96.12 118 PHE A CA 1
ATOM 954 C C . PHE A 1 118 ? 3.656 -1.593 -0.280 1.00 96.12 118 PHE A C 1
ATOM 956 O O . PHE A 1 118 ? 3.747 -2.817 -0.205 1.00 96.12 118 PHE A O 1
ATOM 963 N N . ILE A 1 119 ? 3.468 -0.822 0.790 1.00 95.56 119 ILE A N 1
ATOM 964 C CA . ILE A 1 119 ? 3.399 -1.343 2.159 1.00 95.56 119 ILE A CA 1
ATOM 965 C C . ILE A 1 119 ? 1.955 -1.649 2.546 1.00 95.56 119 ILE A C 1
ATOM 967 O O . ILE A 1 119 ? 1.660 -2.771 2.963 1.00 95.56 119 ILE A O 1
ATOM 971 N N . SER A 1 120 ? 1.067 -0.665 2.403 1.00 95.44 120 SER A N 1
ATOM 972 C CA . SER A 1 120 ? -0.344 -0.776 2.777 1.00 95.44 120 SER A CA 1
ATOM 973 C C . SER A 1 120 ? -1.197 0.336 2.152 1.00 95.44 120 SER A C 1
ATOM 975 O O . SER A 1 120 ? -0.702 1.417 1.815 1.00 95.44 120 SER A O 1
ATOM 977 N N . VAL A 1 121 ? -2.501 0.075 2.031 1.00 95.44 121 VAL A N 1
ATOM 978 C CA . VAL A 1 121 ? -3.543 1.103 1.897 1.00 95.44 121 VAL A CA 1
ATOM 979 C C . VAL A 1 121 ? -3.947 1.554 3.290 1.00 95.44 121 VAL A C 1
ATOM 981 O O . VAL A 1 121 ? -4.124 0.726 4.179 1.00 95.44 121 VAL A O 1
ATOM 984 N N . VAL A 1 122 ? -4.178 2.850 3.459 1.00 93.12 122 VAL A N 1
ATOM 985 C CA . VAL A 1 122 ? -4.745 3.440 4.670 1.00 93.12 122 VAL A CA 1
ATOM 986 C C . VAL A 1 122 ? -6.032 4.168 4.308 1.00 93.12 122 VAL A C 1
ATOM 988 O O . VAL A 1 122 ? -6.051 4.994 3.395 1.00 93.12 122 VAL A O 1
ATOM 991 N N . ARG A 1 123 ? -7.107 3.910 5.049 1.00 91.56 123 ARG A N 1
ATOM 992 C CA . ARG A 1 123 ? -8.341 4.694 4.995 1.00 91.56 123 ARG A CA 1
ATOM 993 C C . ARG A 1 123 ? -8.486 5.459 6.299 1.00 91.56 123 ARG A C 1
ATOM 995 O O . ARG A 1 123 ? -8.611 4.871 7.370 1.00 91.56 123 ARG A O 1
ATOM 1002 N N . SER A 1 124 ? -8.462 6.781 6.199 1.00 88.69 124 SER A N 1
ATOM 1003 C CA . SER A 1 124 ? -8.666 7.670 7.342 1.00 88.69 124 SER A CA 1
ATOM 1004 C C . SER A 1 124 ? -10.102 7.598 7.873 1.00 88.69 124 SER A C 1
ATOM 1006 O O . SER A 1 124 ? -11.031 7.231 7.153 1.00 88.69 124 SER A O 1
ATOM 1008 N N . LYS A 1 125 ? -10.309 8.110 9.092 1.00 85.50 125 LYS A N 1
ATOM 1009 C CA . LYS A 1 125 ? -11.639 8.277 9.715 1.00 85.50 125 LYS A CA 1
ATOM 1010 C C . LYS A 1 125 ? -12.631 9.094 8.875 1.00 85.50 125 LYS A C 1
ATOM 1012 O O . LYS A 1 125 ? -13.834 8.990 9.060 1.00 85.50 125 LYS A O 1
ATOM 1017 N N . ARG A 1 126 ? -12.129 9.949 7.975 1.00 85.94 126 ARG A N 1
ATOM 1018 C CA . ARG A 1 126 ? -12.942 10.780 7.067 1.00 85.94 126 ARG A CA 1
ATOM 1019 C C . ARG A 1 126 ? -13.204 10.101 5.718 1.00 85.94 126 ARG A C 1
ATOM 1021 O O . ARG A 1 126 ? -13.655 10.759 4.789 1.00 85.94 126 ARG A O 1
ATOM 1028 N N . GLY A 1 127 ? -12.847 8.825 5.574 1.00 86.88 127 GLY A N 1
ATOM 1029 C CA . GLY A 1 127 ? -13.021 8.054 4.344 1.00 86.88 127 GLY A CA 1
ATOM 1030 C C . GLY A 1 127 ? -11.994 8.347 3.246 1.00 86.88 127 GLY A C 1
ATOM 1031 O O . GLY A 1 127 ? -12.076 7.744 2.182 1.00 86.88 127 GLY A O 1
ATOM 1032 N N . GLN A 1 128 ? -11.020 9.234 3.483 1.00 90.94 128 GLN A N 1
ATOM 1033 C CA . GLN A 1 128 ? -9.953 9.519 2.516 1.00 90.94 128 GLN A CA 1
ATOM 1034 C C . GLN A 1 128 ? -8.938 8.380 2.478 1.00 90.94 128 GLN A C 1
ATOM 1036 O O . GLN A 1 128 ? -8.536 7.887 3.537 1.00 90.94 128 GLN A O 1
ATOM 1041 N N . PHE A 1 129 ? -8.492 8.035 1.271 1.00 93.81 129 PHE A N 1
ATOM 1042 C CA . PHE A 1 129 ? -7.471 7.025 1.040 1.00 93.81 129 PHE A CA 1
ATOM 1043 C C . PHE A 1 129 ? -6.071 7.630 0.953 1.00 93.81 129 PHE A C 1
ATOM 1045 O O . PHE A 1 129 ? -5.837 8.691 0.363 1.00 93.81 129 PHE A O 1
ATOM 1052 N N . GLY A 1 130 ? -5.125 6.898 1.520 1.00 95.19 130 GLY A N 1
ATOM 1053 C CA . GLY A 1 130 ? -3.707 7.073 1.293 1.00 95.19 130 GLY A CA 1
ATOM 1054 C C . GLY A 1 130 ? -3.018 5.725 1.154 1.00 95.19 130 GLY A C 1
ATOM 1055 O O . GLY A 1 130 ? -3.608 4.677 1.411 1.00 95.19 130 GLY A O 1
ATOM 1056 N N . VAL A 1 131 ? -1.763 5.758 0.737 1.00 95.69 131 VAL A N 1
ATOM 1057 C CA . VAL A 1 131 ? -0.909 4.576 0.648 1.00 95.69 131 VAL A CA 1
ATOM 1058 C C . VAL A 1 131 ? 0.413 4.840 1.335 1.00 95.69 131 VAL A C 1
ATOM 1060 O O . VAL A 1 131 ? 0.935 5.960 1.332 1.00 95.69 131 VAL A O 1
ATOM 1063 N N . GLN A 1 132 ? 0.959 3.782 1.908 1.00 95.38 132 GLN A N 1
ATOM 1064 C CA . GLN A 1 132 ? 2.291 3.780 2.475 1.00 95.38 132 GLN A CA 1
ATOM 1065 C C . GLN A 1 132 ? 3.238 3.126 1.495 1.00 95.38 132 GLN A C 1
ATOM 1067 O O . GLN A 1 132 ? 3.048 1.973 1.108 1.00 95.38 132 GLN A O 1
ATOM 1072 N N . LEU A 1 133 ? 4.260 3.871 1.102 1.00 95.69 133 LEU A N 1
ATOM 1073 C CA . LEU A 1 133 ? 5.261 3.424 0.152 1.00 95.69 133 LEU A CA 1
ATOM 1074 C C . LEU A 1 133 ? 6.637 3.502 0.795 1.00 95.69 133 LEU A C 1
ATOM 1076 O O . LEU A 1 133 ? 6.911 4.398 1.592 1.00 95.69 133 LEU A O 1
ATOM 1080 N N . GLN A 1 134 ? 7.509 2.572 0.435 1.00 95.44 134 GLN A N 1
ATOM 1081 C CA . GLN A 1 134 ? 8.891 2.560 0.883 1.00 95.44 134 GLN A CA 1
ATOM 1082 C C . GLN A 1 134 ? 9.822 2.593 -0.321 1.00 95.44 134 GLN A C 1
ATOM 1084 O O . GLN A 1 134 ? 9.729 1.748 -1.211 1.00 95.44 134 GLN A O 1
ATOM 1089 N N . ARG A 1 135 ? 10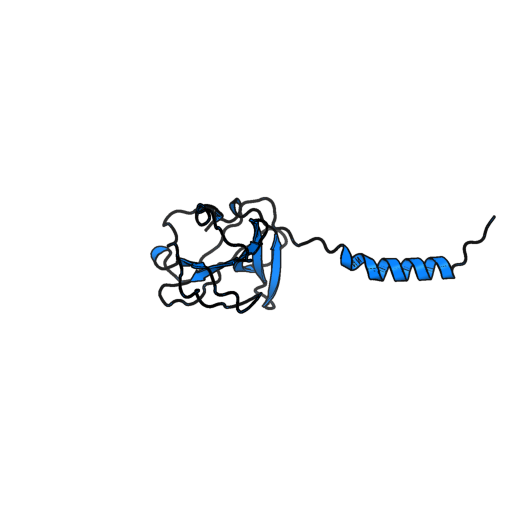.757 3.539 -0.350 1.00 94.44 135 ARG A N 1
ATOM 1090 C CA . ARG A 1 135 ? 11.779 3.583 -1.394 1.00 94.44 135 ARG A CA 1
ATOM 1091 C C . ARG A 1 135 ? 12.733 2.405 -1.247 1.00 94.44 135 ARG A C 1
ATOM 1093 O O . ARG A 1 135 ? 13.299 2.189 -0.179 1.00 94.44 135 ARG A O 1
ATOM 1100 N N . LYS A 1 136 ? 12.934 1.647 -2.329 1.00 92.38 136 LYS A N 1
ATOM 1101 C CA . LYS A 1 136 ? 13.764 0.431 -2.303 1.00 92.38 136 LYS A CA 1
ATOM 1102 C C . LYS A 1 136 ? 15.234 0.701 -1.980 1.00 92.38 136 LYS A C 1
ATOM 1104 O O . LYS A 1 136 ? 15.877 -0.135 -1.358 1.00 92.38 136 LYS A O 1
ATOM 1109 N N . LYS A 1 137 ? 15.760 1.847 -2.418 1.00 92.44 137 LYS A N 1
ATOM 1110 C CA . LYS A 1 137 ? 17.187 2.185 -2.337 1.00 92.44 137 LYS A CA 1
ATOM 1111 C C . LYS A 1 137 ? 17.691 2.402 -0.911 1.00 92.44 137 LYS A C 1
ATOM 1113 O O . LYS A 1 137 ? 18.777 1.945 -0.582 1.00 92.44 137 LYS A O 1
ATOM 1118 N N . ASP A 1 138 ? 16.926 3.114 -0.088 1.00 92.69 138 ASP A N 1
ATOM 1119 C CA . ASP A 1 138 ? 17.339 3.527 1.260 1.00 92.69 138 ASP A CA 1
ATOM 1120 C C . ASP A 1 138 ? 16.311 3.193 2.350 1.00 92.69 138 ASP A C 1
ATOM 1122 O O . ASP A 1 138 ? 16.532 3.482 3.523 1.00 92.69 138 ASP A O 1
ATOM 1126 N N . GLY A 1 139 ? 15.186 2.577 1.981 1.00 92.06 139 GLY A N 1
ATOM 1127 C CA . GLY A 1 139 ? 14.155 2.160 2.921 1.00 92.06 139 GLY A CA 1
ATOM 1128 C C . GLY A 1 139 ? 13.312 3.302 3.488 1.00 92.06 139 GLY A C 1
ATOM 1129 O O . GLY A 1 139 ? 12.556 3.057 4.430 1.00 92.06 139 GLY A O 1
ATOM 1130 N N . ALA A 1 140 ? 13.416 4.521 2.946 1.00 92.31 140 ALA A N 1
ATOM 1131 C CA . ALA A 1 140 ? 12.637 5.665 3.410 1.00 92.31 140 ALA A CA 1
ATOM 1132 C C . ALA A 1 140 ? 11.135 5.456 3.163 1.00 92.31 140 ALA A C 1
ATOM 1134 O O . ALA A 1 140 ? 10.731 5.050 2.071 1.00 92.31 140 ALA A O 1
ATOM 1135 N N . TYR A 1 141 ? 10.316 5.754 4.174 1.00 93.44 141 TYR A N 1
ATOM 1136 C CA . TYR A 1 141 ? 8.861 5.629 4.109 1.00 93.44 141 TYR A CA 1
ATOM 1137 C C . TYR A 1 141 ? 8.193 6.949 3.747 1.00 93.44 141 TYR A C 1
ATOM 1139 O O . TYR A 1 141 ? 8.583 8.018 4.216 1.00 93.44 141 TYR A O 1
ATOM 1147 N N . PHE A 1 142 ? 7.133 6.844 2.959 1.00 93.06 142 PHE A N 1
ATOM 1148 C CA . PHE A 1 142 ? 6.331 7.959 2.496 1.00 93.06 142 PHE A CA 1
ATOM 1149 C C . PHE A 1 142 ? 4.854 7.616 2.622 1.00 93.06 142 PHE A C 1
ATOM 1151 O O . PHE A 1 142 ? 4.438 6.478 2.396 1.00 93.06 142 PHE A O 1
ATOM 1158 N N . PHE A 1 143 ? 4.056 8.626 2.945 1.00 93.56 143 PHE A N 1
ATOM 1159 C CA . PHE A 1 143 ? 2.606 8.538 2.917 1.00 93.56 143 PHE A CA 1
ATOM 1160 C C . PHE A 1 143 ? 2.078 9.424 1.796 1.00 93.56 143 PHE A C 1
ATOM 1162 O O . PHE A 1 143 ? 2.290 10.638 1.823 1.00 93.56 143 PHE A O 1
ATOM 1169 N N . TYR A 1 144 ? 1.388 8.822 0.831 1.00 94.75 144 TYR A N 1
ATOM 1170 C CA . TYR A 1 144 ? 0.775 9.544 -0.277 1.00 94.75 144 TYR A CA 1
ATOM 1171 C C . TYR A 1 144 ? -0.740 9.536 -0.143 1.00 94.75 144 TYR A C 1
ATOM 1173 O O . TYR A 1 144 ? -1.345 8.481 0.026 1.00 94.75 144 TYR A O 1
ATOM 1181 N N . ARG A 1 145 ? -1.372 10.699 -0.298 1.00 94.88 145 ARG A N 1
ATOM 1182 C CA . ARG A 1 145 ? -2.809 10.764 -0.585 1.00 94.88 145 ARG A CA 1
ATOM 1183 C C . ARG A 1 145 ? -3.056 10.259 -1.996 1.00 94.88 145 ARG A C 1
ATOM 1185 O O . ARG A 1 145 ? -2.256 10.518 -2.898 1.00 94.88 145 ARG A O 1
ATOM 1192 N N . THR A 1 146 ? -4.165 9.558 -2.192 1.00 95.56 146 THR A N 1
ATOM 1193 C CA . THR A 1 146 ? -4.434 8.937 -3.485 1.00 95.56 146 THR A CA 1
ATOM 1194 C C . THR A 1 146 ? -5.919 8.739 -3.762 1.00 95.56 146 THR A C 1
ATOM 1196 O O . THR A 1 146 ? -6.742 8.724 -2.845 1.00 95.56 146 THR A O 1
ATOM 1199 N N . LYS A 1 147 ? -6.256 8.559 -5.041 1.00 95.38 147 LYS A N 1
ATOM 1200 C CA . LYS A 1 147 ? -7.538 8.002 -5.473 1.00 95.38 147 LYS A CA 1
ATOM 1201 C C . LYS A 1 147 ? -7.337 6.496 -5.601 1.00 95.38 147 LYS A C 1
ATOM 1203 O O . LYS A 1 147 ? -6.574 6.059 -6.454 1.00 95.38 147 LYS A O 1
ATOM 1208 N N . ILE A 1 148 ? -7.986 5.707 -4.748 1.00 95.50 148 ILE A N 1
ATOM 1209 C CA . ILE A 1 148 ? -7.732 4.258 -4.685 1.00 95.50 148 ILE A CA 1
ATOM 1210 C C . ILE A 1 148 ? -8.048 3.542 -6.010 1.00 95.50 148 ILE A C 1
ATOM 1212 O O . ILE A 1 148 ? -7.331 2.625 -6.384 1.00 95.50 148 ILE A O 1
ATOM 1216 N N . GLN A 1 149 ? -9.009 4.071 -6.774 1.00 95.69 149 GLN A N 1
ATOM 1217 C CA . GLN A 1 149 ? -9.370 3.623 -8.123 1.00 95.69 149 GLN A CA 1
ATOM 1218 C C . GLN A 1 149 ? -8.215 3.664 -9.147 1.00 95.69 149 GLN A C 1
ATOM 1220 O O . GLN A 1 149 ? -8.273 2.985 -10.168 1.00 95.69 149 GLN A O 1
ATOM 1225 N N . ASN A 1 150 ? -7.161 4.445 -8.885 1.00 96.75 150 ASN A N 1
ATOM 1226 C CA . ASN A 1 150 ? -5.987 4.521 -9.752 1.00 96.75 150 ASN A CA 1
ATOM 1227 C C . ASN A 1 150 ? -5.016 3.351 -9.532 1.00 96.75 150 ASN A C 1
ATOM 1229 O O . ASN A 1 150 ? -4.076 3.201 -10.305 1.00 96.75 150 ASN A O 1
ATOM 1233 N N . TRP A 1 151 ? -5.174 2.558 -8.472 1.00 97.56 151 TRP A N 1
ATOM 1234 C CA . TRP A 1 151 ? -4.253 1.471 -8.149 1.00 97.56 151 TRP A CA 1
ATOM 1235 C C . TRP A 1 151 ? -4.759 0.163 -8.727 1.00 97.56 151 TRP A C 1
ATOM 1237 O O . TRP A 1 151 ? -5.817 -0.306 -8.329 1.00 97.56 151 TRP A O 1
ATOM 1247 N N . MET A 1 152 ? -3.981 -0.427 -9.627 1.00 96.44 152 MET A N 1
ATOM 1248 C CA . MET A 1 152 ? -4.305 -1.682 -10.301 1.00 96.44 152 MET A CA 1
ATOM 1249 C C . MET A 1 152 ? -3.455 -2.810 -9.721 1.00 96.44 152 MET A C 1
ATOM 1251 O O . MET A 1 152 ? -2.251 -2.624 -9.527 1.00 96.44 152 MET A O 1
ATOM 1255 N N . ILE A 1 153 ? -4.057 -3.968 -9.462 1.00 93.56 153 ILE A N 1
ATOM 1256 C CA . ILE A 1 153 ? -3.391 -5.176 -8.952 1.00 93.56 153 ILE A CA 1
ATOM 1257 C C . ILE A 1 153 ? -3.862 -6.417 -9.682 1.00 93.56 153 ILE A C 1
ATOM 1259 O O . ILE A 1 153 ? -4.942 -6.407 -10.303 1.00 93.56 153 ILE A O 1
#

Radius of gyration: 20.38 Å; chains: 1; bounding box: 37×77×30 Å

Secondary structure (DSSP, 8-state):
-----HHHHHHHHHHHHHHGGGG-PPEE--SS-EEPBP-SS-GGG-EEEEBP-S-SSS--PBPTT---EEPPSS--BGGGGG-S-----S-EEEEEE-TTSPEE--EE--TTS--EEEEEEEE-TTS-EEEEEEETTT--EEEEE--GGGEE-

pLDDT: mean 84.7, std 12.88, range [45.19, 97.56]

Sequence (153 aa):
MKSFSLSFIFVVCLILFSICPVFSNFLVTPEQNLRLELVGSARDQIRFCKQKPLQVFGRNQIAPSVTCQFLPEVEVSLDHFFMEELTETEETQWAFYDSSGKQLFPTVSWEGQEPLNFISVVRSKRGQFGVQLQRKKDGAYFFYRTKIQNWMI